Protein AF-A0AAC8XP37-F1 (afdb_monomer_lite)

Foldseek 3Di:
DDDDDDDDDDDDDPPPPPPPVPVVVPVVQVVQLQVLVLQLQVVCVVVDPLPDRDWLVNSVVVPSADCDPVPHSDPPVCSVQWGWDQDPVRDIGIDGHD

Secondary structure (DSSP, 8-state):
-------------TTTTSSSHHHHHHHHHHHHHHHHHHHHHHHHHHHS-SSSPPPHHHHHHTTSS---TTS-SS-TTTGGGEEEEE-TTS-EEEEE--

Structure (mmCIF, N/CA/C/O backbone):
data_AF-A0AAC8XP37-F1
#
_entry.id   AF-A0AAC8XP37-F1
#
loop_
_atom_site.group_PDB
_atom_site.id
_atom_site.type_symbol
_atom_site.label_atom_id
_atom_site.label_alt_id
_atom_site.label_comp_id
_atom_site.label_asym_id
_atom_site.label_entity_id
_atom_site.label_seq_id
_atom_site.pdbx_PDB_ins_code
_atom_site.Cartn_x
_atom_site.Cartn_y
_atom_site.Cartn_z
_atom_site.occupancy
_atom_site.B_iso_or_equiv
_atom_site.auth_seq_id
_atom_site.auth_comp_id
_atom_site.auth_asym_id
_atom_site.auth_atom_id
_atom_site.pdbx_PDB_model_num
ATOM 1 N N . MET A 1 1 ? -22.313 -71.842 25.656 1.00 37.09 1 MET A N 1
ATOM 2 C CA . MET A 1 1 ? -21.408 -70.762 26.127 1.00 37.09 1 MET A CA 1
ATOM 3 C C . MET A 1 1 ? -22.117 -69.443 25.841 1.00 37.09 1 MET A C 1
ATOM 5 O O . MET A 1 1 ? -22.615 -69.308 24.738 1.00 37.09 1 MET A O 1
ATOM 9 N N . ARG A 1 2 ? -22.559 -68.709 26.873 1.00 38.66 2 ARG A N 1
ATOM 10 C CA . ARG A 1 2 ? -21.868 -67.621 27.618 1.00 38.66 2 ARG A CA 1
ATOM 11 C C . ARG A 1 2 ? -21.882 -66.270 26.870 1.00 38.66 2 ARG A C 1
ATOM 13 O O . ARG A 1 2 ? -21.496 -66.208 25.715 1.00 38.66 2 ARG A O 1
ATOM 20 N N . LEU A 1 3 ? -22.374 -65.234 27.562 1.00 48.91 3 LEU A N 1
ATOM 21 C CA . LEU A 1 3 ? -22.684 -63.890 27.050 1.00 48.91 3 LEU A CA 1
ATOM 22 C C . LEU A 1 3 ? -21.481 -62.929 27.064 1.00 48.91 3 LEU A C 1
ATOM 24 O O . LEU A 1 3 ? -20.629 -63.037 27.941 1.00 48.91 3 LEU A O 1
ATOM 28 N N . ASN A 1 4 ? -21.549 -61.902 26.209 1.00 40.12 4 ASN A N 1
ATOM 29 C CA . ASN A 1 4 ? -21.233 -60.485 26.489 1.00 40.12 4 ASN A CA 1
ATOM 30 C C . ASN A 1 4 ? -21.918 -59.657 25.364 1.00 40.12 4 ASN A C 1
ATOM 32 O O . ASN A 1 4 ? -21.882 -60.104 24.224 1.00 40.12 4 ASN A O 1
ATOM 36 N N . LYS A 1 5 ? -22.684 -58.562 25.536 1.00 43.28 5 LYS A N 1
ATOM 37 C CA . LYS A 1 5 ? -22.607 -57.384 26.433 1.00 43.28 5 LYS A CA 1
ATOM 38 C C . LYS A 1 5 ? -21.282 -56.623 26.216 1.00 43.28 5 LYS A C 1
ATOM 40 O O . LYS A 1 5 ? -20.235 -57.224 26.391 1.00 43.28 5 LYS A O 1
ATOM 45 N N . THR A 1 6 ? -21.201 -55.348 25.822 1.00 45.25 6 THR A N 1
ATOM 46 C CA . THR A 1 6 ? -22.194 -54.287 25.487 1.00 45.25 6 THR A CA 1
ATOM 47 C C . THR A 1 6 ? -21.713 -53.596 24.168 1.00 45.25 6 THR A C 1
ATOM 49 O O . THR A 1 6 ? -20.934 -54.227 23.467 1.00 45.25 6 THR A O 1
ATOM 52 N N . ASN A 1 7 ? -22.076 -52.394 23.687 1.00 40.75 7 ASN A N 1
ATOM 53 C CA . ASN A 1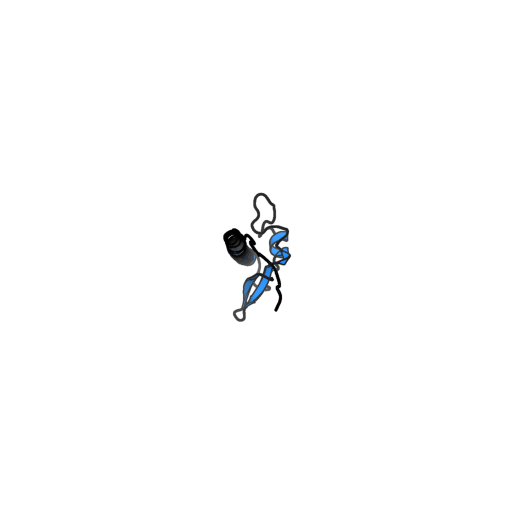 7 ? -22.827 -51.239 24.208 1.00 40.75 7 ASN A CA 1
ATOM 5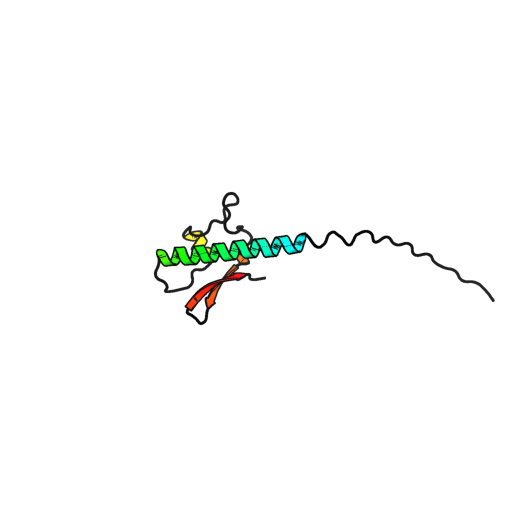4 C C . ASN A 1 7 ? -23.546 -50.464 23.074 1.00 40.75 7 ASN A C 1
ATOM 56 O O . ASN A 1 7 ? -23.240 -50.672 21.904 1.00 40.75 7 ASN A O 1
ATOM 60 N N . SER A 1 8 ? -24.434 -49.525 23.420 1.00 48.47 8 SER A N 1
ATOM 61 C CA . SER A 1 8 ? -24.956 -48.507 22.488 1.00 48.47 8 SER A CA 1
ATOM 62 C C . SER A 1 8 ? -23.954 -47.370 22.268 1.00 48.47 8 SER A C 1
ATOM 64 O O . SER A 1 8 ? -23.302 -46.943 23.220 1.00 48.47 8 SER A O 1
ATOM 66 N N . ILE A 1 9 ? -23.931 -46.790 21.063 1.00 52.97 9 ILE A N 1
ATOM 67 C CA . ILE A 1 9 ? -23.481 -45.407 20.842 1.00 52.97 9 ILE A CA 1
ATOM 68 C C . ILE A 1 9 ? -24.566 -44.678 20.046 1.00 52.97 9 ILE A C 1
ATOM 70 O O . ILE A 1 9 ? -24.726 -44.887 18.847 1.00 52.97 9 ILE A O 1
ATOM 74 N N . VAL A 1 10 ? -25.303 -43.809 20.736 1.00 47.84 10 VAL A N 1
ATOM 75 C CA . VAL A 1 10 ? -25.965 -42.655 20.123 1.00 47.84 10 VAL A CA 1
ATOM 76 C C . VAL A 1 10 ? -25.038 -41.479 20.385 1.00 47.84 10 VAL A C 1
ATOM 78 O O . VAL A 1 10 ? -24.823 -41.137 21.545 1.00 47.84 10 VAL A O 1
ATOM 81 N N . LEU A 1 11 ? -24.494 -40.865 19.336 1.00 44.69 11 LEU A N 1
ATOM 82 C CA . LEU A 1 11 ? -23.831 -39.569 19.442 1.00 44.69 11 LEU A CA 1
ATOM 83 C C . LEU A 1 11 ? -24.308 -38.649 18.320 1.00 44.69 11 LEU A C 1
ATOM 85 O O . LEU A 1 11 ? -24.385 -39.027 17.154 1.00 44.69 11 LEU A O 1
ATOM 89 N N . ILE A 1 12 ? -24.693 -37.452 18.744 1.00 56.16 12 ILE A N 1
ATOM 90 C CA . ILE A 1 12 ? -25.330 -36.406 17.952 1.00 56.16 12 ILE A CA 1
ATOM 91 C C . ILE A 1 12 ? -24.234 -35.618 17.230 1.00 56.16 12 ILE A C 1
ATOM 93 O O . ILE A 1 12 ? -23.246 -35.247 17.857 1.00 56.16 12 ILE A O 1
ATOM 97 N N . ALA A 1 13 ? -24.431 -35.305 15.948 1.00 43.59 13 ALA A N 1
ATOM 98 C CA . ALA A 1 13 ? -23.559 -34.388 15.207 1.00 43.59 13 ALA A CA 1
ATOM 99 C C . ALA A 1 13 ? -24.341 -33.489 14.229 1.00 43.59 13 ALA A C 1
ATOM 101 O O . ALA A 1 13 ? -23.916 -33.238 13.102 1.00 43.59 13 ALA A O 1
ATOM 102 N N . SER A 1 14 ? -25.486 -32.963 14.674 1.00 51.66 14 SER A N 1
ATOM 103 C CA . SER A 1 14 ? -26.147 -31.825 14.024 1.00 51.66 14 SER A CA 1
ATOM 104 C C . SER A 1 14 ? -25.322 -30.549 14.248 1.00 51.66 14 SER A C 1
ATOM 106 O O . SER A 1 14 ? -25.623 -29.783 15.159 1.00 51.66 14 SER A O 1
ATOM 108 N N . ALA A 1 15 ? -24.247 -30.350 13.476 1.00 48.03 15 ALA A N 1
ATOM 109 C CA . ALA A 1 15 ? -23.382 -29.165 13.603 1.00 48.03 15 ALA A CA 1
ATOM 110 C C . ALA A 1 15 ? -22.626 -28.739 12.322 1.00 48.03 15 ALA A C 1
ATOM 112 O O . ALA A 1 15 ? -21.932 -27.724 12.338 1.00 48.03 15 ALA A O 1
ATOM 113 N N . LEU A 1 16 ? -22.728 -29.471 11.205 1.00 44.81 16 LEU A N 1
ATOM 114 C CA . LEU A 1 16 ? -21.879 -29.235 10.026 1.00 44.81 16 LEU A CA 1
ATOM 115 C C . LEU A 1 16 ? -22.472 -28.223 9.024 1.00 44.81 16 LEU A C 1
ATOM 117 O O . LEU A 1 16 ? -22.633 -28.515 7.841 1.00 44.81 16 LEU A O 1
ATOM 121 N N . THR A 1 17 ? -22.843 -27.030 9.498 1.00 47.81 17 THR A N 1
ATOM 122 C CA . THR A 1 17 ? -23.376 -25.946 8.636 1.00 47.81 17 THR A CA 1
ATOM 123 C C . THR A 1 17 ? -22.995 -24.541 9.127 1.00 47.81 17 THR A C 1
ATOM 125 O O . THR A 1 17 ? -23.663 -23.567 8.801 1.00 47.81 17 THR A O 1
ATOM 128 N N . LEU A 1 18 ? -21.920 -24.415 9.918 1.00 41.91 18 LEU A N 1
ATOM 129 C CA . LEU A 1 18 ? -21.488 -23.132 10.500 1.00 41.91 18 LEU A CA 1
ATOM 130 C C . LEU A 1 18 ? -19.981 -22.841 10.346 1.00 41.91 18 LEU A C 1
ATOM 132 O O . LEU A 1 18 ? -19.407 -22.122 11.153 1.00 41.91 18 LEU A O 1
ATOM 136 N N . MET A 1 19 ? -19.330 -23.405 9.319 1.00 45.16 19 MET A N 1
ATOM 137 C CA . MET A 1 19 ? -17.905 -23.159 9.016 1.00 45.16 19 MET A CA 1
ATOM 138 C C . MET A 1 19 ? -17.639 -22.563 7.619 1.00 45.16 19 MET A C 1
ATOM 140 O O . MET A 1 19 ? -16.485 -22.411 7.252 1.00 45.16 19 MET A O 1
ATOM 144 N N . ALA A 1 20 ? -18.673 -22.195 6.851 1.00 45.53 20 ALA A N 1
ATOM 145 C CA . ALA A 1 20 ? -18.496 -21.555 5.538 1.00 45.53 20 ALA A CA 1
ATOM 146 C C . ALA A 1 20 ? -18.366 -20.018 5.620 1.00 45.53 20 ALA A C 1
ATOM 148 O O . ALA A 1 20 ? -17.530 -19.428 4.948 1.00 45.53 20 ALA A O 1
ATOM 149 N N . ALA A 1 21 ? -19.141 -19.366 6.496 1.00 41.81 21 ALA A N 1
ATOM 150 C CA . ALA A 1 21 ? -19.262 -17.902 6.522 1.00 41.81 21 ALA A CA 1
ATOM 151 C C . ALA A 1 21 ? -18.006 -17.144 7.013 1.00 41.81 21 ALA A C 1
ATOM 153 O O . ALA A 1 21 ? -17.859 -15.950 6.755 1.00 41.81 21 ALA A O 1
ATOM 154 N N . CYS A 1 22 ? -17.097 -17.813 7.731 1.00 42.34 22 CYS A N 1
ATOM 155 C CA . CYS A 1 22 ? -15.904 -17.165 8.289 1.00 42.34 22 CYS A CA 1
ATOM 156 C C . CYS A 1 22 ? -14.751 -17.038 7.283 1.00 42.34 22 CYS A C 1
ATOM 158 O O . CYS A 1 22 ? -13.929 -16.140 7.436 1.00 42.34 22 CYS A O 1
ATOM 160 N N . THR A 1 23 ? -14.677 -17.911 6.272 1.00 42.97 23 THR A N 1
ATOM 161 C CA . THR A 1 23 ? -13.592 -17.891 5.275 1.00 42.97 23 THR A CA 1
ATOM 162 C C . THR A 1 23 ? -13.834 -16.809 4.223 1.00 42.97 23 THR A C 1
ATOM 164 O O . THR A 1 23 ? -12.954 -15.990 3.978 1.00 42.97 23 THR A O 1
ATOM 167 N N . GLU A 1 24 ? -15.064 -16.726 3.702 1.00 43.00 24 GLU A N 1
ATOM 168 C CA . GLU A 1 24 ? -15.469 -15.730 2.693 1.00 43.00 24 GLU A CA 1
ATOM 169 C C . GLU A 1 24 ? -15.279 -14.281 3.185 1.00 43.00 24 GLU A C 1
ATOM 171 O O . GLU A 1 24 ? -14.959 -13.387 2.406 1.00 43.00 24 GLU A O 1
ATOM 176 N N . SER A 1 25 ? -15.423 -14.045 4.494 1.00 48.75 25 SER A N 1
ATOM 177 C CA . SER A 1 25 ? -15.298 -12.708 5.089 1.00 48.75 25 SER A CA 1
ATOM 178 C C . SER A 1 25 ? -13.857 -12.175 5.133 1.00 48.75 25 SER A C 1
ATOM 180 O O . SER A 1 25 ? -13.670 -10.965 5.219 1.00 48.75 25 SER A O 1
ATOM 182 N N . PHE A 1 26 ? -12.836 -13.041 5.102 1.00 51.75 26 PHE A N 1
ATOM 183 C CA . PHE A 1 26 ? -11.433 -12.618 5.224 1.00 51.75 26 PHE A CA 1
ATOM 184 C C . PHE A 1 26 ? -10.812 -12.272 3.862 1.00 51.75 26 PHE A C 1
ATOM 186 O O . PHE A 1 26 ? -10.182 -11.225 3.724 1.00 51.75 26 PHE A O 1
ATOM 193 N N . GLU A 1 27 ? -11.049 -13.100 2.837 1.00 53.28 27 GLU A N 1
ATOM 194 C CA . GLU A 1 27 ? -10.518 -12.879 1.480 1.00 53.28 27 GLU A CA 1
ATOM 195 C C . GLU A 1 27 ? -11.080 -11.601 0.832 1.00 53.28 27 GLU A C 1
ATOM 197 O O . GLU A 1 27 ? -10.344 -10.851 0.186 1.00 53.28 27 GLU A O 1
ATOM 202 N N . VAL A 1 28 ? -12.366 -11.299 1.054 1.00 56.03 28 VAL A N 1
ATOM 203 C CA . VAL A 1 28 ? -13.005 -10.077 0.531 1.00 56.03 28 VAL A CA 1
ATOM 204 C C . VAL A 1 28 ? -12.407 -8.814 1.164 1.00 56.03 28 VAL A C 1
ATOM 206 O O . VAL A 1 28 ? -12.179 -7.831 0.461 1.00 56.03 28 VAL A O 1
ATOM 209 N N . ASN A 1 29 ? -12.101 -8.845 2.465 1.00 62.19 29 ASN A N 1
ATOM 210 C CA . ASN A 1 29 ? -11.505 -7.702 3.162 1.00 62.19 29 ASN A CA 1
ATOM 211 C C . ASN A 1 29 ? -10.046 -7.476 2.735 1.00 62.19 29 ASN A C 1
ATOM 213 O O . ASN A 1 29 ? -9.675 -6.354 2.405 1.00 62.19 29 ASN A O 1
ATOM 217 N N . ALA A 1 30 ? -9.246 -8.545 2.652 1.00 70.25 30 ALA A N 1
ATOM 218 C CA . ALA A 1 30 ? -7.850 -8.457 2.221 1.00 70.25 30 ALA A CA 1
ATOM 219 C C . ALA A 1 30 ? -7.703 -7.938 0.776 1.00 70.25 30 ALA A C 1
ATOM 221 O O . ALA A 1 30 ? -6.783 -7.177 0.483 1.00 70.25 30 ALA A O 1
ATOM 222 N N . THR A 1 31 ? -8.633 -8.298 -0.118 1.00 76.06 31 THR A N 1
ATOM 223 C CA . THR A 1 31 ? -8.650 -7.791 -1.502 1.00 76.06 31 THR A CA 1
ATOM 224 C C . THR A 1 31 ? -8.916 -6.281 -1.546 1.00 76.06 31 THR A C 1
ATOM 226 O O . THR A 1 31 ? -8.215 -5.549 -2.244 1.00 76.06 31 THR A O 1
ATOM 229 N N . ALA A 1 32 ? -9.896 -5.797 -0.773 1.00 78.19 32 ALA A N 1
ATOM 230 C CA . ALA A 1 32 ? -10.241 -4.375 -0.723 1.00 78.19 32 ALA A CA 1
ATOM 231 C C . ALA A 1 32 ? -9.110 -3.510 -0.134 1.00 78.19 32 ALA A C 1
ATOM 233 O O . ALA A 1 32 ? -8.850 -2.416 -0.647 1.00 78.19 32 ALA A O 1
ATOM 234 N N . ASP A 1 33 ? -8.427 -4.019 0.895 1.00 83.88 33 ASP A N 1
ATOM 235 C CA . ASP A 1 33 ? -7.261 -3.384 1.515 1.00 83.88 33 ASP A CA 1
ATOM 236 C C . ASP A 1 33 ? -6.088 -3.287 0.515 1.00 83.88 33 ASP A C 1
ATOM 238 O O . ASP A 1 33 ? -5.537 -2.201 0.323 1.00 83.88 33 ASP A O 1
ATOM 242 N N . VAL A 1 34 ? -5.743 -4.378 -0.188 1.00 86.81 34 VAL A N 1
ATOM 243 C CA . VAL A 1 34 ? -4.685 -4.400 -1.227 1.00 86.81 34 VAL A CA 1
ATOM 244 C C . VAL A 1 34 ? -4.965 -3.392 -2.343 1.00 86.81 34 VAL A C 1
ATOM 246 O O . VAL A 1 34 ? -4.101 -2.576 -2.671 1.00 86.81 34 VAL A O 1
ATOM 249 N N . ASP A 1 35 ? -6.187 -3.381 -2.878 1.00 87.00 35 ASP A N 1
ATOM 250 C CA . ASP A 1 35 ? -6.628 -2.411 -3.885 1.00 87.00 35 ASP A CA 1
ATOM 251 C C . ASP A 1 35 ? -6.474 -0.959 -3.404 1.00 87.00 35 ASP A C 1
ATOM 253 O O . ASP A 1 35 ? -6.197 -0.048 -4.191 1.00 87.00 35 ASP A O 1
ATOM 257 N N . ALA A 1 36 ? -6.680 -0.716 -2.109 1.00 88.12 36 ALA A N 1
ATOM 258 C CA . ALA A 1 36 ? -6.570 0.610 -1.526 1.00 88.12 36 ALA A CA 1
ATOM 259 C C . ALA A 1 36 ? -5.121 1.034 -1.259 1.00 88.12 36 ALA A C 1
ATOM 261 O O . ALA A 1 36 ? -4.790 2.199 -1.495 1.00 88.12 36 ALA A O 1
ATOM 262 N N . ILE A 1 37 ? -4.250 0.102 -0.862 1.00 90.25 37 ILE A N 1
ATOM 263 C CA . ILE A 1 37 ? -2.804 0.341 -0.772 1.00 90.25 37 ILE A CA 1
ATOM 264 C C . ILE A 1 37 ? -2.235 0.626 -2.170 1.00 90.25 37 ILE A C 1
ATOM 266 O O . ILE A 1 37 ? -1.519 1.609 -2.326 1.00 90.25 37 ILE A O 1
ATOM 270 N N . ASN A 1 38 ? -2.623 -0.130 -3.204 1.00 90.81 38 ASN A N 1
ATOM 271 C CA . ASN A 1 38 ? -2.194 0.126 -4.588 1.00 90.81 38 ASN A CA 1
ATOM 272 C C . ASN A 1 38 ? -2.582 1.541 -5.065 1.00 90.81 38 ASN A C 1
ATOM 274 O O . ASN A 1 38 ? -1.738 2.277 -5.574 1.00 90.81 38 ASN A O 1
ATOM 278 N N . ARG A 1 39 ? -3.815 1.997 -4.790 1.00 90.81 39 ARG A N 1
ATOM 279 C CA . ARG A 1 39 ? -4.215 3.397 -5.057 1.00 90.81 39 ARG A CA 1
ATOM 280 C C . ARG A 1 39 ? -3.397 4.424 -4.263 1.00 90.81 39 ARG A C 1
ATOM 282 O O . ARG A 1 39 ? -3.171 5.532 -4.749 1.00 90.81 39 ARG A O 1
ATOM 289 N N . ALA A 1 40 ? -2.972 4.096 -3.044 1.00 91.12 40 ALA A N 1
ATOM 290 C CA . ALA A 1 40 ? -2.111 4.966 -2.245 1.00 91.12 40 ALA A CA 1
ATOM 291 C C . ALA A 1 40 ? -0.675 5.035 -2.806 1.00 91.12 40 ALA A C 1
ATOM 293 O O . ALA A 1 40 ? -0.103 6.124 -2.814 1.00 91.12 40 ALA A O 1
ATOM 294 N N . ILE A 1 41 ? -0.133 3.935 -3.350 1.00 91.50 41 ILE A N 1
ATOM 295 C CA . ILE A 1 41 ? 1.142 3.912 -4.095 1.00 91.50 41 ILE A CA 1
ATOM 296 C C . ILE A 1 41 ? 1.054 4.820 -5.332 1.00 91.50 41 ILE A C 1
ATOM 298 O O . ILE A 1 41 ? 1.916 5.679 -5.525 1.00 91.50 41 ILE A O 1
ATOM 302 N N . ASP A 1 42 ? -0.011 4.696 -6.130 1.00 90.56 42 ASP A N 1
ATOM 303 C CA . ASP A 1 42 ? -0.228 5.562 -7.296 1.00 90.56 42 ASP A CA 1
ATOM 304 C C . ASP A 1 42 ? -0.259 7.044 -6.902 1.00 90.56 42 ASP A C 1
ATOM 306 O O . ASP A 1 42 ? 0.432 7.865 -7.508 1.00 90.56 42 ASP A O 1
ATOM 310 N N . ASN A 1 43 ? -1.021 7.403 -5.863 1.00 89.50 43 ASN A N 1
ATOM 311 C CA . ASN A 1 43 ? -1.094 8.782 -5.375 1.00 89.50 43 ASN A CA 1
ATOM 312 C C . ASN A 1 43 ? 0.258 9.284 -4.837 1.00 89.50 43 ASN A C 1
ATOM 314 O O . ASN A 1 43 ? 0.628 10.430 -5.103 1.00 89.50 43 ASN A O 1
ATOM 318 N N . PHE A 1 44 ? 1.015 8.434 -4.134 1.00 91.06 44 PHE A N 1
ATOM 319 C CA . PHE A 1 44 ? 2.367 8.747 -3.669 1.00 91.06 44 PHE A CA 1
ATOM 320 C C . PHE A 1 44 ? 3.283 9.110 -4.846 1.00 91.06 44 PHE A C 1
ATOM 322 O O . PHE A 1 44 ? 3.978 10.125 -4.784 1.00 91.06 44 PHE A O 1
ATOM 329 N N . TYR A 1 45 ? 3.208 8.364 -5.950 1.00 89.62 45 TYR A N 1
ATOM 330 C CA . TYR A 1 45 ? 3.979 8.612 -7.173 1.00 89.62 45 TYR A CA 1
ATOM 331 C C . TYR A 1 45 ? 3.472 9.738 -8.079 1.00 89.62 45 TYR A C 1
ATOM 333 O O . TYR A 1 45 ? 4.175 10.136 -9.006 1.00 89.62 45 TYR A O 1
ATOM 341 N N . HIS A 1 46 ? 2.282 10.284 -7.830 1.00 87.69 46 HIS A N 1
ATOM 342 C CA . HIS A 1 46 ? 1.868 11.541 -8.461 1.00 87.69 46 HIS A CA 1
ATOM 343 C C . HIS A 1 46 ? 2.498 12.768 -7.780 1.00 87.69 46 HIS A C 1
ATOM 345 O O . HIS A 1 46 ? 2.524 13.842 -8.381 1.00 87.69 46 HIS A O 1
ATOM 351 N N . LEU A 1 47 ? 2.987 12.625 -6.539 1.00 86.62 47 LEU A N 1
ATOM 352 C CA . LEU A 1 47 ? 3.556 13.716 -5.736 1.00 86.62 47 LEU A CA 1
ATOM 353 C C . LEU A 1 47 ? 5.060 13.563 -5.445 1.00 86.62 47 LEU A C 1
ATOM 355 O O . LEU A 1 47 ? 5.707 14.553 -5.110 1.00 86.62 47 LEU A O 1
ATOM 359 N N . ASN A 1 48 ? 5.614 12.358 -5.594 1.00 84.56 48 ASN A N 1
ATOM 360 C CA . ASN A 1 48 ? 7.022 12.024 -5.372 1.00 84.56 48 ASN A CA 1
ATOM 361 C C . ASN A 1 48 ? 7.603 11.308 -6.601 1.00 84.56 48 ASN A C 1
ATOM 363 O O . ASN A 1 48 ? 6.875 10.635 -7.330 1.00 84.56 48 ASN A O 1
ATOM 367 N N . ASP A 1 49 ? 8.919 11.398 -6.803 1.00 79.38 49 ASP A N 1
ATOM 368 C CA . ASP A 1 49 ? 9.599 10.640 -7.857 1.00 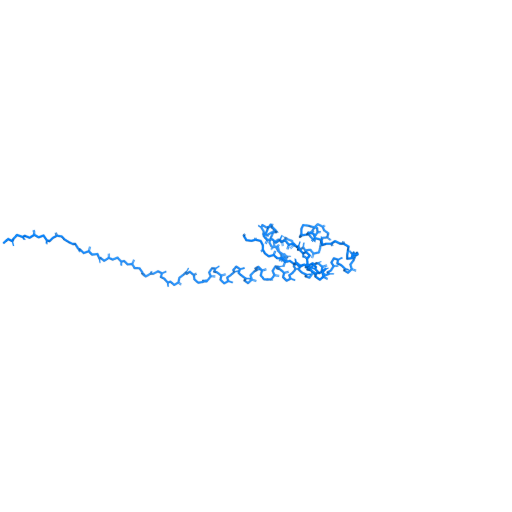79.38 49 ASP A CA 1
ATOM 369 C C . ASP A 1 49 ? 9.475 9.119 -7.637 1.00 79.38 49 ASP A C 1
ATOM 371 O O . ASP A 1 49 ? 9.557 8.620 -6.512 1.00 79.38 49 ASP A O 1
ATOM 375 N N . LYS A 1 50 ? 9.330 8.362 -8.735 1.00 77.75 50 LYS A N 1
ATOM 376 C CA . LYS A 1 50 ? 9.272 6.886 -8.753 1.00 77.75 50 LYS A CA 1
ATOM 377 C C . LYS A 1 50 ? 10.651 6.235 -8.521 1.00 77.75 50 LYS A C 1
ATOM 379 O O . LYS A 1 50 ? 11.110 5.455 -9.347 1.00 77.75 50 LYS A O 1
ATOM 384 N N . SER A 1 51 ? 11.355 6.608 -7.450 1.00 75.25 51 SER A N 1
ATOM 385 C CA . SER A 1 51 ? 12.728 6.142 -7.179 1.00 75.25 51 SER A CA 1
ATOM 386 C C . SER A 1 51 ? 12.832 4.925 -6.257 1.00 75.25 51 SER A C 1
ATOM 388 O O . SER A 1 51 ? 13.863 4.263 -6.256 1.00 75.25 51 SER A O 1
ATOM 390 N N . GLU A 1 52 ? 11.815 4.674 -5.430 1.00 85.50 52 GLU A N 1
ATOM 391 C CA . GLU A 1 52 ? 11.746 3.551 -4.484 1.00 85.50 52 GLU A CA 1
ATOM 392 C C . GLU A 1 52 ? 10.280 3.163 -4.233 1.00 85.50 52 GLU A C 1
ATOM 394 O O . GLU A 1 52 ? 9.393 4.024 -4.291 1.00 85.50 52 GLU A O 1
ATOM 399 N N . CYS A 1 53 ? 10.006 1.893 -3.919 1.00 90.75 53 CYS A N 1
ATOM 400 C CA . CYS A 1 53 ? 8.704 1.498 -3.381 1.00 90.75 53 CYS A CA 1
ATOM 401 C C . CYS A 1 53 ? 8.491 2.113 -1.986 1.00 90.75 53 CYS A C 1
ATOM 403 O O . CYS A 1 53 ? 9.328 1.914 -1.099 1.00 90.75 53 CYS A O 1
ATOM 405 N N . PRO A 1 54 ? 7.380 2.833 -1.734 1.00 92.50 54 PRO A N 1
ATOM 406 C CA . PRO A 1 54 ? 7.034 3.244 -0.381 1.00 92.50 54 PRO A CA 1
ATOM 407 C C . PRO A 1 54 ? 6.656 2.015 0.457 1.00 92.50 54 PRO A C 1
ATOM 409 O O . PRO A 1 54 ? 6.112 1.043 -0.058 1.00 92.50 54 PRO A O 1
ATOM 412 N N . SER A 1 55 ? 6.888 2.065 1.769 1.00 92.12 55 SER A N 1
ATOM 413 C CA . SER A 1 55 ? 6.317 1.077 2.693 1.00 92.12 55 SER A CA 1
ATOM 414 C C . SER A 1 55 ? 4.877 1.447 3.057 1.00 92.12 55 SER A C 1
ATOM 416 O O . SER A 1 55 ? 4.505 2.622 3.027 1.00 92.12 55 SER A O 1
ATOM 418 N N . VAL A 1 56 ? 4.067 0.469 3.483 1.00 89.94 56 VAL A N 1
ATOM 419 C CA . VAL A 1 56 ? 2.684 0.731 3.936 1.00 89.94 56 VAL A CA 1
ATOM 420 C C . VAL A 1 56 ? 2.669 1.751 5.084 1.00 89.94 56 VAL A C 1
ATOM 422 O O . VAL A 1 56 ? 1.826 2.642 5.106 1.00 89.94 56 VAL A O 1
ATOM 425 N N . GLN A 1 57 ? 3.653 1.691 5.991 1.00 90.12 57 GLN A N 1
ATOM 426 C CA . GLN A 1 57 ? 3.806 2.676 7.066 1.00 90.12 57 GLN A CA 1
ATOM 427 C C . GLN A 1 57 ? 4.099 4.086 6.529 1.00 90.12 57 GLN A C 1
ATOM 429 O O . GLN A 1 57 ? 3.486 5.035 7.002 1.00 90.12 57 GLN A O 1
ATOM 434 N N . LYS A 1 58 ? 4.955 4.233 5.506 1.00 91.12 58 LYS A N 1
ATOM 435 C CA . LYS A 1 58 ? 5.233 5.532 4.866 1.00 91.12 58 LYS A CA 1
ATOM 436 C C . LYS A 1 58 ? 3.972 6.127 4.232 1.00 91.12 58 LYS A C 1
ATOM 438 O O . LYS A 1 58 ? 3.695 7.302 4.426 1.00 91.12 58 LYS A O 1
ATOM 443 N N . LEU A 1 59 ? 3.153 5.306 3.566 1.00 91.06 59 LEU A N 1
ATOM 444 C CA . LEU A 1 5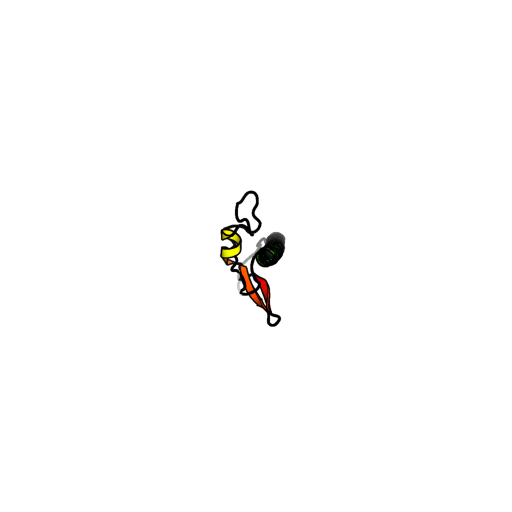9 ? 1.860 5.746 3.020 1.00 91.06 59 LEU A CA 1
ATOM 445 C C . LEU A 1 59 ? 0.878 6.210 4.111 1.00 91.06 59 LEU A C 1
ATOM 447 O O . LEU A 1 59 ? 0.071 7.101 3.856 1.00 91.06 59 LEU A O 1
ATOM 451 N N . ILE A 1 60 ? 0.943 5.638 5.318 1.00 90.00 60 ILE A N 1
ATOM 452 C CA . ILE A 1 60 ? 0.143 6.079 6.473 1.00 90.00 60 ILE A CA 1
ATOM 453 C C . ILE A 1 60 ? 0.696 7.387 7.054 1.00 90.00 60 ILE A C 1
ATOM 455 O O . ILE A 1 60 ? -0.071 8.318 7.295 1.00 90.00 60 ILE A O 1
ATOM 459 N N . ASP A 1 61 ? 2.011 7.465 7.262 1.00 89.69 61 ASP A N 1
ATOM 460 C CA . ASP A 1 61 ? 2.689 8.617 7.870 1.00 89.69 61 ASP A CA 1
ATOM 461 C C . ASP A 1 61 ? 2.585 9.876 6.989 1.00 89.69 61 ASP A C 1
ATOM 463 O O . ASP A 1 61 ? 2.325 10.968 7.498 1.00 89.69 61 ASP A O 1
ATOM 467 N N . ASP A 1 62 ? 2.698 9.709 5.667 1.00 90.00 62 ASP A N 1
ATOM 468 C CA . ASP A 1 62 ? 2.523 10.768 4.664 1.00 90.00 62 ASP A CA 1
ATOM 469 C C . ASP A 1 62 ? 1.031 11.064 4.360 1.00 90.00 62 ASP A C 1
ATOM 471 O O . ASP A 1 62 ? 0.712 11.996 3.620 1.00 90.00 62 ASP A O 1
ATOM 475 N N . GLY A 1 63 ? 0.093 10.299 4.939 1.00 88.38 63 GLY A N 1
ATOM 476 C CA . GLY A 1 63 ? -1.354 10.551 4.869 1.00 88.38 63 GLY A CA 1
ATOM 477 C C . GLY A 1 63 ? -2.078 10.049 3.611 1.00 88.38 63 GLY A C 1
ATOM 478 O O . GLY A 1 63 ? -3.251 10.374 3.422 1.00 88.38 63 GLY A O 1
ATOM 479 N N . PHE A 1 64 ? -1.429 9.242 2.766 1.00 88.62 64 PHE A N 1
ATOM 480 C CA . PHE A 1 64 ? -2.053 8.588 1.605 1.00 88.62 64 PHE A CA 1
ATOM 481 C C . PHE A 1 64 ? -2.976 7.418 1.986 1.00 88.62 64 PHE A C 1
ATOM 483 O O . PHE A 1 64 ? -3.861 7.061 1.207 1.00 88.62 64 PHE A O 1
ATOM 490 N N . LEU A 1 65 ? -2.781 6.821 3.168 1.00 88.06 65 LEU A N 1
ATOM 491 C CA . LEU A 1 65 ? -3.545 5.676 3.668 1.00 88.06 65 LEU A CA 1
ATOM 492 C C . LEU A 1 65 ? -4.079 5.949 5.086 1.00 88.06 65 LEU A C 1
ATOM 494 O O . LEU A 1 65 ? -3.311 6.192 6.016 1.00 88.06 65 LEU A O 1
ATOM 498 N N . SER A 1 66 ? -5.397 5.867 5.286 1.00 84.44 66 SER A N 1
ATOM 499 C CA . SER A 1 66 ? -6.006 6.029 6.615 1.00 84.44 66 SER A CA 1
ATOM 500 C C . SER A 1 66 ? -6.132 4.691 7.347 1.00 84.44 66 SER A C 1
ATOM 502 O O . SER A 1 66 ? -6.661 3.725 6.801 1.00 84.44 66 SER A O 1
ATOM 504 N N . THR A 1 67 ? -5.728 4.656 8.621 1.00 79.56 67 THR A N 1
ATOM 505 C CA . THR A 1 67 ? -5.983 3.526 9.542 1.00 79.56 67 THR A CA 1
ATOM 506 C C . THR A 1 67 ? -6.935 3.878 10.690 1.00 79.56 67 THR A C 1
ATOM 508 O O . THR A 1 67 ? -7.046 3.138 11.670 1.00 79.56 67 THR A O 1
ATOM 511 N N . ASN A 1 68 ? -7.612 5.027 10.602 1.00 74.44 68 ASN A N 1
ATOM 512 C CA . ASN A 1 68 ? -8.539 5.499 11.628 1.00 74.44 68 ASN A CA 1
ATOM 513 C C . ASN A 1 68 ? -9.869 4.737 11.542 1.00 74.44 68 ASN A C 1
ATOM 515 O O . ASN A 1 68 ? -10.466 4.711 10.477 1.00 74.44 68 ASN A O 1
ATOM 519 N N . GLU A 1 69 ? -10.367 4.174 12.645 1.00 60.44 69 GLU A N 1
ATOM 520 C CA . GLU A 1 69 ? -11.500 3.223 12.677 1.00 60.44 69 GLU A CA 1
ATOM 521 C C . GLU A 1 69 ? -12.810 3.729 12.037 1.00 60.44 69 GLU A C 1
ATOM 523 O O . GLU A 1 69 ? -13.663 2.920 11.683 1.00 60.44 69 GLU A O 1
ATOM 528 N N . HIS A 1 70 ? -12.986 5.046 11.885 1.00 57.00 70 HIS A N 1
ATOM 529 C CA . HIS A 1 70 ? -14.150 5.648 11.220 1.00 57.00 70 HIS A CA 1
ATOM 530 C C . HIS A 1 70 ? -14.034 5.728 9.689 1.00 57.00 70 HIS A C 1
ATOM 532 O O . HIS A 1 70 ? -15.043 5.635 8.998 1.00 57.00 70 HIS A O 1
ATOM 538 N N . ASP A 1 71 ? -12.811 5.870 9.176 1.00 60.44 71 ASP A N 1
ATOM 539 C CA . ASP A 1 71 ? -12.485 6.096 7.762 1.00 60.44 71 ASP A CA 1
ATOM 540 C C . ASP A 1 71 ? -11.334 5.158 7.343 1.00 60.44 71 ASP A C 1
ATOM 542 O O . ASP A 1 71 ? -10.386 5.555 6.656 1.00 60.44 71 ASP A O 1
ATOM 546 N N . ALA A 1 72 ? -11.343 3.927 7.866 1.00 58.59 72 ALA A N 1
ATOM 547 C CA . ALA A 1 72 ? -10.230 2.997 7.739 1.00 58.59 72 ALA A CA 1
ATOM 548 C C . ALA A 1 72 ? -10.151 2.479 6.303 1.00 58.59 72 ALA A C 1
ATOM 550 O O . ALA A 1 72 ? -11.046 1.794 5.817 1.00 58.59 72 ALA A O 1
ATOM 551 N N . THR A 1 73 ? -9.049 2.813 5.641 1.00 68.00 73 THR A N 1
ATOM 552 C CA . THR A 1 73 ? -8.659 2.264 4.340 1.00 68.00 73 THR A CA 1
ATOM 553 C C . THR A 1 73 ? -8.002 0.892 4.506 1.00 68.00 73 THR A C 1
ATOM 555 O O . THR A 1 73 ? -8.145 0.041 3.641 1.00 68.00 73 THR A O 1
ATOM 558 N N . VAL A 1 74 ? -7.310 0.697 5.635 1.00 68.31 74 VAL A N 1
ATOM 559 C CA . VAL A 1 74 ? -6.795 -0.579 6.153 1.00 68.31 74 VAL A CA 1
ATOM 560 C C . VAL A 1 74 ? -6.940 -0.535 7.676 1.00 68.31 74 VAL A C 1
ATOM 562 O O . VAL A 1 74 ? -6.669 0.503 8.288 1.00 68.31 74 VAL A O 1
ATOM 565 N N . LEU A 1 75 ? -7.355 -1.621 8.335 1.00 68.69 75 LEU A N 1
ATOM 566 C CA . LEU A 1 75 ? -7.453 -1.612 9.802 1.00 68.69 75 LEU A CA 1
ATOM 567 C C . LEU A 1 75 ? -6.059 -1.528 10.440 1.00 68.69 75 LEU A C 1
ATOM 569 O O . LEU A 1 75 ? -5.148 -2.277 10.093 1.00 68.69 75 LEU A O 1
ATOM 573 N N . LYS A 1 76 ? -5.894 -0.664 11.450 1.00 66.81 76 LYS A N 1
ATOM 574 C CA . LYS A 1 76 ? -4.595 -0.414 12.106 1.00 66.81 76 LYS A CA 1
ATOM 575 C C . LYS A 1 76 ? -3.893 -1.676 12.631 1.00 66.81 76 LYS A C 1
ATOM 577 O O . LYS A 1 76 ? -2.669 -1.745 12.618 1.00 66.81 76 LYS A O 1
ATOM 582 N N . GLY A 1 77 ? -4.658 -2.671 13.083 1.00 70.75 77 GLY A N 1
ATOM 583 C CA . GLY A 1 77 ? -4.136 -3.963 13.549 1.00 70.75 77 GLY A CA 1
ATOM 584 C C . GLY A 1 77 ? -3.757 -4.955 12.441 1.00 70.75 77 GLY A C 1
ATOM 585 O O . GLY A 1 77 ? -3.268 -6.031 12.760 1.00 70.75 77 GLY A O 1
ATOM 586 N N . GLN A 1 78 ? -4.000 -4.620 11.170 1.00 75.12 78 GLN A N 1
ATOM 587 C CA . GLN A 1 78 ? -3.742 -5.464 9.998 1.00 75.12 78 GLN A CA 1
ATOM 588 C C . GLN A 1 78 ? -2.625 -4.918 9.099 1.00 75.12 78 GLN A C 1
ATOM 590 O O . GLN A 1 78 ? -2.227 -5.601 8.167 1.00 75.12 78 GLN A O 1
ATOM 595 N N . VAL A 1 79 ? -2.062 -3.736 9.385 1.00 79.25 79 VAL A N 1
ATOM 596 C CA . VAL A 1 79 ? -0.966 -3.128 8.595 1.00 79.25 79 VAL A CA 1
ATOM 597 C C . VAL A 1 79 ? 0.235 -4.072 8.439 1.00 79.25 79 VAL A C 1
ATOM 599 O O . VAL A 1 79 ? 0.854 -4.105 7.384 1.00 79.25 79 VAL A O 1
ATOM 602 N N . SER A 1 80 ? 0.535 -4.887 9.456 1.00 83.12 80 SER A N 1
ATOM 603 C CA . SER A 1 80 ? 1.595 -5.909 9.420 1.00 83.12 80 SER A CA 1
ATOM 604 C C . SER A 1 80 ? 1.334 -7.075 8.463 1.00 83.12 80 SER A C 1
ATOM 606 O O . SER A 1 80 ? 2.256 -7.834 8.183 1.00 83.12 80 SER A O 1
ATOM 608 N N . ASN A 1 81 ? 0.097 -7.232 7.990 1.00 87.00 81 ASN A N 1
ATOM 609 C CA . ASN A 1 81 ? -0.308 -8.279 7.056 1.00 87.00 81 ASN A CA 1
ATOM 610 C C . ASN A 1 81 ? -0.126 -7.829 5.600 1.00 87.00 81 ASN A C 1
ATOM 612 O O . ASN A 1 81 ? -0.518 -8.558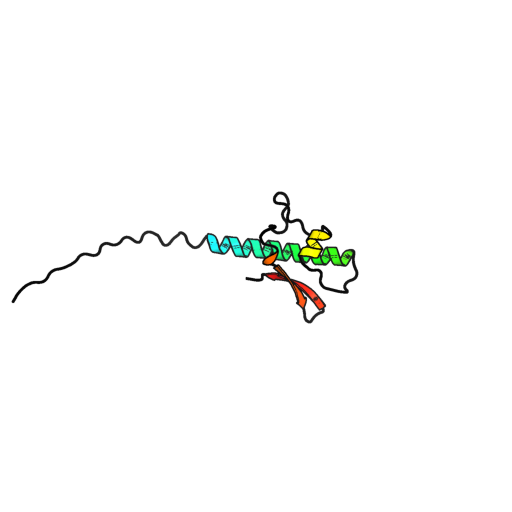 4.696 1.00 87.00 81 ASN A O 1
ATOM 616 N N . TYR A 1 82 ? 0.421 -6.633 5.360 1.00 88.31 82 TYR A N 1
ATOM 617 C CA . TYR A 1 82 ? 0.620 -6.085 4.025 1.00 88.31 82 TYR A CA 1
ATOM 618 C C . TYR A 1 82 ? 2.068 -5.635 3.833 1.00 88.31 82 TYR A C 1
ATOM 620 O O . TYR A 1 82 ? 2.642 -4.932 4.666 1.00 88.31 82 TYR A O 1
ATOM 628 N N . VAL A 1 83 ? 2.645 -6.021 2.700 1.00 92.31 83 VAL A N 1
ATOM 629 C CA . VAL A 1 83 ? 3.960 -5.573 2.228 1.00 92.31 83 VAL A CA 1
ATOM 630 C C . VAL A 1 83 ? 3.793 -4.916 0.863 1.00 92.31 83 VAL A C 1
ATOM 632 O O . VAL A 1 83 ? 2.817 -5.179 0.164 1.00 92.31 83 VAL A O 1
ATOM 635 N N . ILE A 1 84 ? 4.725 -4.041 0.497 1.00 92.81 84 ILE A N 1
ATOM 636 C CA . ILE A 1 84 ? 4.833 -3.505 -0.859 1.00 92.81 84 ILE A CA 1
ATOM 637 C C . ILE A 1 84 ? 6.155 -4.009 -1.423 1.00 92.81 84 ILE A C 1
ATOM 639 O O . ILE A 1 84 ? 7.199 -3.796 -0.805 1.00 92.81 84 ILE A O 1
ATOM 643 N N . GLU A 1 85 ? 6.096 -4.685 -2.565 1.00 92.12 85 GLU A N 1
ATOM 644 C CA . GLU A 1 85 ? 7.263 -5.235 -3.260 1.00 92.12 85 GLU A CA 1
ATOM 645 C C . GLU A 1 85 ? 7.357 -4.671 -4.680 1.00 92.12 85 GLU A C 1
ATOM 647 O O . GLU A 1 85 ? 6.344 -4.338 -5.300 1.00 92.12 85 GLU A O 1
ATOM 652 N N . GLU A 1 86 ? 8.586 -4.550 -5.182 1.00 91.81 86 GLU A N 1
ATOM 653 C CA . GLU A 1 86 ? 8.868 -4.177 -6.568 1.00 91.81 86 GLU A CA 1
ATOM 654 C C . GLU A 1 86 ? 8.789 -5.430 -7.449 1.00 91.81 86 GLU A C 1
ATOM 656 O O . GLU A 1 86 ? 9.425 -6.446 -7.165 1.00 91.81 86 GLU A O 1
ATOM 661 N N . THR A 1 87 ? 7.994 -5.364 -8.511 1.00 88.75 87 THR A N 1
ATOM 662 C CA . THR A 1 87 ? 7.923 -6.395 -9.555 1.00 88.75 87 THR A CA 1
ATOM 663 C C . THR A 1 87 ? 9.150 -6.344 -10.468 1.00 88.75 87 THR A C 1
ATOM 665 O O . THR A 1 87 ? 9.839 -5.329 -10.537 1.00 88.75 87 THR A O 1
ATOM 668 N N . ASP A 1 88 ? 9.389 -7.407 -11.245 1.00 87.31 88 ASP A N 1
ATOM 669 C CA . ASP A 1 88 ? 10.462 -7.436 -12.256 1.00 87.31 88 ASP A CA 1
ATOM 670 C C . ASP A 1 88 ? 10.349 -6.301 -13.304 1.00 87.31 88 ASP A C 1
ATOM 672 O O . ASP A 1 88 ? 11.350 -5.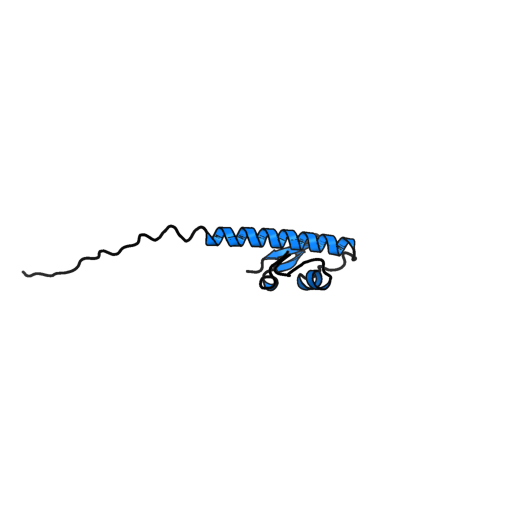912 -13.908 1.00 87.31 88 ASP A O 1
ATOM 676 N N . ASP A 1 89 ? 9.143 -5.752 -13.505 1.00 86.94 89 ASP A N 1
ATOM 677 C CA . ASP A 1 89 ? 8.852 -4.624 -14.401 1.00 86.94 89 ASP A CA 1
ATOM 678 C C . ASP A 1 89 ? 9.086 -3.236 -13.751 1.00 86.94 89 ASP A C 1
ATOM 680 O O . ASP A 1 89 ? 8.922 -2.207 -14.413 1.00 86.94 89 ASP A O 1
ATOM 684 N N . GLY A 1 90 ? 9.486 -3.179 -12.473 1.00 84.69 90 GLY A N 1
ATOM 685 C CA . GLY A 1 90 ? 9.717 -1.934 -11.725 1.00 84.69 90 GLY A CA 1
ATOM 686 C C . GLY A 1 90 ? 8.443 -1.272 -11.181 1.00 84.69 90 GLY A C 1
ATOM 687 O O . GLY A 1 90 ? 8.462 -0.098 -10.805 1.00 84.69 90 GLY A O 1
ATOM 688 N N . GLU A 1 91 ? 7.315 -1.989 -11.157 1.00 87.62 91 GLU A N 1
ATOM 689 C CA . GLU A 1 91 ? 6.068 -1.522 -10.540 1.00 87.62 91 GLU A CA 1
ATOM 690 C C . GLU A 1 91 ? 5.968 -2.000 -9.089 1.00 87.62 91 GLU A C 1
ATOM 692 O O . GLU A 1 91 ? 6.251 -3.162 -8.800 1.00 87.62 91 GLU A O 1
ATOM 697 N N . CYS A 1 92 ? 5.531 -1.127 -8.181 1.00 91.19 92 CYS A N 1
ATOM 698 C CA . CYS A 1 92 ? 5.374 -1.456 -6.766 1.00 91.19 92 CYS A CA 1
ATOM 699 C C . CYS A 1 92 ? 3.937 -1.878 -6.467 1.00 91.19 92 CYS A C 1
ATOM 701 O O . CYS A 1 92 ? 3.009 -1.093 -6.672 1.00 91.19 92 CYS A O 1
ATOM 703 N N . ILE A 1 93 ? 3.763 -3.096 -5.956 1.00 90.31 93 ILE A N 1
ATOM 704 C CA . ILE A 1 93 ? 2.451 -3.698 -5.692 1.00 90.31 93 ILE A CA 1
ATOM 705 C C . ILE A 1 93 ? 2.305 -4.097 -4.225 1.00 90.31 93 ILE A C 1
ATOM 707 O O . ILE A 1 93 ? 3.255 -4.553 -3.588 1.00 90.31 93 ILE A O 1
ATOM 711 N N . ALA A 1 94 ? 1.098 -3.940 -3.690 1.00 91.31 94 ALA A N 1
ATOM 712 C CA . ALA A 1 94 ? 0.732 -4.418 -2.367 1.00 91.31 94 ALA A CA 1
ATOM 713 C C . ALA A 1 94 ? 0.409 -5.920 -2.386 1.00 91.31 94 ALA A C 1
ATOM 715 O O . ALA A 1 94 ? -0.345 -6.398 -3.236 1.00 91.31 94 ALA A O 1
ATOM 716 N N . LEU A 1 95 ? 0.949 -6.653 -1.414 1.00 87.38 95 LEU A N 1
ATOM 717 C CA . LEU A 1 95 ? 0.785 -8.096 -1.245 1.00 87.38 95 LEU A CA 1
ATOM 718 C C . LEU A 1 95 ? 0.374 -8.420 0.194 1.00 87.38 95 LEU A C 1
ATOM 720 O O . LEU A 1 95 ? 0.769 -7.727 1.133 1.00 87.38 95 LEU A O 1
ATOM 724 N N . VAL A 1 96 ? -0.396 -9.496 0.369 1.00 87.44 96 VAL A N 1
ATOM 725 C CA . VAL A 1 96 ? -0.806 -9.992 1.691 1.00 87.44 96 VAL A CA 1
ATOM 726 C C . VAL A 1 96 ? 0.245 -10.960 2.230 1.00 87.44 96 VAL A C 1
ATOM 728 O O . VAL A 1 96 ? 0.568 -11.956 1.583 1.00 87.44 96 VAL A O 1
ATOM 731 N N . VAL A 1 97 ? 0.744 -10.692 3.433 1.00 81.38 97 VAL A N 1
ATOM 732 C CA . VAL A 1 97 ? 1.666 -11.548 4.186 1.00 81.38 97 VAL A CA 1
ATOM 733 C C . VAL A 1 97 ? 0.855 -12.308 5.239 1.00 81.38 97 VAL A C 1
ATOM 735 O O . VAL A 1 97 ? 0.315 -11.695 6.163 1.00 81.38 97 VAL A O 1
ATOM 738 N N . GLY A 1 98 ? 0.722 -13.626 5.058 1.00 61.09 98 GLY A N 1
ATOM 739 C CA . GLY A 1 98 ? -0.050 -14.534 5.924 1.00 61.09 98 GLY A CA 1
ATOM 740 C C . GLY A 1 98 ? 0.803 -15.371 6.870 1.00 61.09 98 GLY A C 1
ATOM 741 O O . GLY A 1 98 ? 1.937 -15.720 6.478 1.00 61.09 98 GLY A O 1
#

pLDDT: mean 72.59, std 18.86, range [37.09, 92.81]

Sequence (98 aa):
MRLNKTNSIVLIASALTLMAACTESFEVNATADVDAINRAIDNFYHLNDKSECPSVQKLIDDGFLSTNEHDATVLKGQVSNYVIEETDDGECIALVVG

Radius of gyration: 24.41 Å; chains: 1; bounding box: 39×84×42 Å

Organism: NCBI:txid314275